Protein AF-A0A833RKT1-F1 (afdb_monomer)

Structure (mmCIF, N/CA/C/O backbone):
data_AF-A0A833RKT1-F1
#
_entry.id   AF-A0A833RKT1-F1
#
loop_
_atom_site.group_PDB
_atom_site.id
_atom_site.type_symbol
_atom_site.label_atom_id
_atom_site.label_alt_id
_atom_site.label_comp_id
_atom_site.label_asym_id
_atom_site.label_entity_id
_atom_site.label_seq_id
_atom_site.pdbx_PDB_ins_code
_atom_site.Cartn_x
_atom_site.Cartn_y
_atom_site.Cartn_z
_atom_site.occupancy
_atom_site.B_iso_or_equiv
_atom_site.auth_seq_id
_atom_site.auth_comp_id
_atom_site.auth_asym_id
_atom_site.auth_atom_id
_atom_site.pdbx_PDB_model_num
ATOM 1 N N . MET A 1 1 ? -66.386 37.017 15.695 1.00 45.62 1 MET A N 1
ATOM 2 C CA . MET A 1 1 ? -67.309 35.965 15.225 1.00 45.62 1 MET A CA 1
ATOM 3 C C . MET A 1 1 ? -67.129 35.823 13.715 1.00 45.62 1 MET A C 1
ATOM 5 O O . MET A 1 1 ? -67.937 36.338 12.960 1.00 45.62 1 MET A O 1
ATOM 9 N N . ASP A 1 2 ? -65.897 35.601 13.242 1.00 46.47 2 ASP A N 1
ATOM 10 C CA . ASP A 1 2 ? -65.202 34.324 12.932 1.00 46.47 2 ASP A CA 1
ATOM 11 C C . ASP A 1 2 ? -65.831 33.565 11.759 1.00 46.47 2 ASP A C 1
ATOM 13 O O . ASP A 1 2 ? -66.963 33.104 11.827 1.00 46.47 2 ASP A O 1
ATOM 17 N N . GLY A 1 3 ? -65.062 33.425 10.677 1.00 55.62 3 GLY A N 1
ATOM 18 C CA . GLY A 1 3 ? -65.480 32.707 9.476 1.00 55.62 3 GLY A CA 1
ATOM 19 C C . GLY A 1 3 ? -64.371 32.602 8.435 1.00 55.62 3 GLY A C 1
ATOM 20 O O . GLY A 1 3 ? -64.577 32.911 7.265 1.00 55.62 3 GLY A O 1
ATOM 21 N N . HIS A 1 4 ? -63.170 32.201 8.860 1.00 50.50 4 HIS A N 1
ATOM 22 C CA . HIS A 1 4 ? -62.116 31.768 7.943 1.00 50.50 4 HIS A CA 1
ATOM 23 C C . HIS A 1 4 ? -62.611 30.564 7.131 1.00 50.50 4 HIS A C 1
ATOM 25 O O . HIS A 1 4 ? -62.914 29.523 7.705 1.00 50.50 4 HIS A O 1
ATOM 31 N N . THR A 1 5 ? -62.637 30.671 5.799 1.00 56.06 5 THR A N 1
ATOM 32 C CA . THR A 1 5 ? -62.788 29.498 4.924 1.00 56.06 5 THR A CA 1
ATOM 33 C C . THR A 1 5 ? -61.492 29.293 4.149 1.00 56.06 5 THR A C 1
ATOM 35 O O . THR A 1 5 ? -61.250 29.914 3.114 1.00 56.06 5 THR A O 1
ATOM 38 N N . SER A 1 6 ? -60.639 28.429 4.701 1.00 48.22 6 SER A N 1
ATOM 39 C CA . SER A 1 6 ? -59.478 27.846 4.032 1.00 48.22 6 SER A CA 1
ATOM 40 C C . SER A 1 6 ? -59.903 27.154 2.743 1.00 48.22 6 SER A C 1
ATOM 42 O O . SER A 1 6 ? -60.665 26.190 2.775 1.00 48.22 6 SER A O 1
ATOM 44 N N . LYS A 1 7 ? -59.344 27.581 1.612 1.00 57.06 7 LYS A N 1
ATOM 45 C CA . LYS A 1 7 ? -59.221 26.717 0.437 1.00 57.06 7 LYS A CA 1
ATOM 46 C C . LYS A 1 7 ? -57.861 26.034 0.517 1.00 57.06 7 LYS A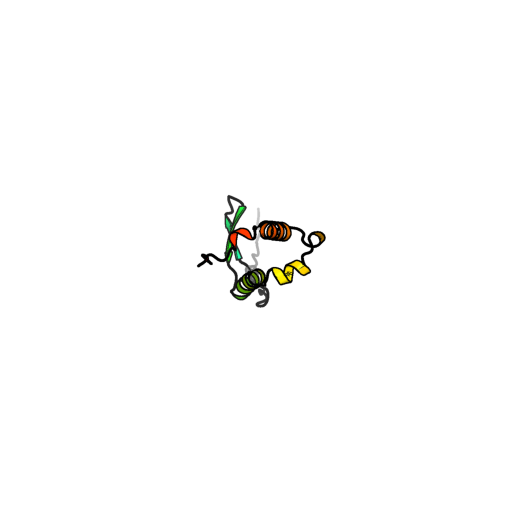 C 1
ATOM 48 O O . LYS A 1 7 ? -56.836 26.621 0.183 1.00 57.06 7 LYS A O 1
ATOM 53 N N . SER A 1 8 ? -57.862 24.803 1.016 1.00 51.62 8 SER A N 1
ATOM 54 C CA . SER A 1 8 ? -56.735 23.883 0.928 1.00 51.62 8 SER A CA 1
ATOM 55 C C . SER A 1 8 ? -56.570 23.445 -0.527 1.00 51.62 8 SER A C 1
ATOM 57 O O . SER A 1 8 ? -57.334 22.636 -1.048 1.00 51.62 8 SER A O 1
ATOM 59 N N . SER A 1 9 ? -55.565 23.990 -1.207 1.00 53.59 9 SER A N 1
ATOM 60 C CA . SER A 1 9 ? -55.083 23.393 -2.449 1.00 53.59 9 SER A CA 1
ATOM 61 C C . SER A 1 9 ? -54.121 22.267 -2.083 1.00 53.59 9 SER A C 1
ATOM 63 O O . SER A 1 9 ? -53.127 22.487 -1.387 1.00 53.59 9 SER A O 1
ATOM 65 N N . LEU A 1 10 ? -54.458 21.051 -2.507 1.00 61.97 10 LEU A N 1
ATOM 66 C CA . LEU A 1 10 ? -53.639 19.851 -2.386 1.00 61.97 10 LEU A CA 1
ATOM 67 C C . LEU A 1 10 ? -52.355 20.043 -3.204 1.00 61.97 10 LEU A C 1
ATOM 69 O O . LEU A 1 10 ? -52.302 19.693 -4.382 1.00 61.97 10 LEU A O 1
ATOM 73 N N . GLN A 1 11 ? -51.307 20.599 -2.596 1.00 58.53 11 GLN A N 1
ATOM 74 C CA . GLN A 1 11 ? -49.976 20.517 -3.184 1.00 58.53 11 GLN A CA 1
ATOM 75 C C . GLN A 1 11 ? -49.474 19.085 -3.021 1.00 58.53 11 GLN A C 1
ATOM 77 O O . GLN A 1 11 ? -49.077 18.643 -1.942 1.00 58.53 11 GLN A O 1
ATOM 82 N N . THR A 1 12 ? -49.573 18.344 -4.122 1.00 58.97 12 THR A N 1
ATOM 83 C CA . THR A 1 12 ? -49.004 17.011 -4.267 1.00 58.97 12 THR A CA 1
ATOM 84 C C . THR A 1 12 ? -47.512 17.061 -3.943 1.00 58.97 12 THR A C 1
ATOM 86 O O . THR A 1 12 ? -46.794 17.972 -4.358 1.00 58.97 12 THR A O 1
ATOM 89 N N . LYS A 1 13 ? -47.049 16.087 -3.161 1.00 61.41 13 LYS A N 1
ATOM 90 C CA . LYS A 1 13 ? -45.652 15.945 -2.760 1.00 61.41 13 LYS A CA 1
ATOM 91 C C . LYS A 1 13 ? -44.791 15.773 -4.009 1.00 61.41 13 LYS A C 1
ATOM 93 O O . LYS A 1 13 ? -44.743 14.685 -4.580 1.00 61.41 13 LYS A O 1
ATOM 98 N N . HIS A 1 14 ? -44.062 16.812 -4.399 1.00 50.66 14 HIS A N 1
ATOM 99 C CA . HIS A 1 14 ? -42.884 16.617 -5.226 1.00 50.66 14 HIS A CA 1
ATOM 100 C C . HIS A 1 14 ? -41.776 16.105 -4.308 1.00 50.66 14 HIS A C 1
ATOM 102 O O . HIS A 1 14 ? -41.080 16.875 -3.654 1.00 50.66 14 HIS A O 1
ATOM 108 N N . ILE A 1 15 ? -41.676 14.783 -4.191 1.00 62.31 15 ILE A N 1
ATOM 109 C CA . ILE A 1 15 ? -40.473 14.152 -3.656 1.00 62.31 15 ILE A CA 1
ATOM 110 C C . ILE A 1 15 ? -39.443 14.258 -4.785 1.00 62.31 15 ILE A C 1
ATOM 112 O O . ILE A 1 15 ? -39.645 13.611 -5.820 1.00 62.31 15 ILE A O 1
ATOM 116 N N . PRO A 1 16 ? -38.373 15.064 -4.658 1.00 50.28 16 PRO A N 1
ATOM 117 C CA . PRO A 1 16 ? -37.323 15.049 -5.659 1.00 50.28 16 PRO A CA 1
ATOM 118 C C . PRO A 1 16 ? -36.707 13.648 -5.657 1.00 50.28 16 PRO A C 1
ATOM 120 O O . PRO A 1 16 ? -36.244 13.150 -4.628 1.00 50.28 16 PRO A O 1
ATOM 123 N N . LYS A 1 17 ? -36.748 12.976 -6.812 1.00 56.97 17 LYS A N 1
ATOM 124 C CA . LYS A 1 17 ? -35.996 11.740 -7.026 1.00 56.97 17 LYS A CA 1
ATOM 125 C C . LYS A 1 17 ? -34.531 12.071 -6.768 1.00 56.97 17 LYS A C 1
ATOM 127 O O . LYS A 1 17 ? -33.954 12.877 -7.491 1.00 56.97 17 LYS A O 1
ATOM 132 N N . ILE A 1 18 ? -33.942 11.454 -5.746 1.00 67.56 18 ILE A N 1
ATOM 133 C CA . ILE A 1 18 ? -32.494 11.455 -5.547 1.00 67.56 18 ILE A CA 1
ATOM 134 C C . ILE A 1 18 ? -31.916 10.717 -6.754 1.00 67.56 18 ILE A C 1
ATOM 136 O O . ILE A 1 18 ? -31.893 9.485 -6.803 1.00 67.56 18 ILE A O 1
ATOM 140 N N . GLN A 1 19 ? -31.533 11.474 -7.776 1.00 59.38 19 GLN A N 1
ATOM 141 C CA . GLN A 1 19 ? -30.795 10.953 -8.907 1.00 59.38 19 GLN A CA 1
ATOM 142 C C . GLN A 1 19 ? -29.403 10.648 -8.360 1.00 59.38 19 GLN A C 1
ATOM 144 O O . GLN A 1 19 ? -28.614 11.560 -8.135 1.00 59.38 19 GLN A O 1
ATOM 149 N N . ARG A 1 20 ? -29.132 9.373 -8.051 1.00 67.94 20 ARG A N 1
ATOM 150 C CA . ARG A 1 20 ? -27.766 8.941 -7.749 1.00 67.94 20 ARG A CA 1
ATOM 151 C C . ARG A 1 20 ? -26.907 9.360 -8.935 1.00 67.94 20 ARG A C 1
ATOM 153 O O . ARG A 1 20 ? -27.174 8.940 -10.062 1.00 67.94 20 ARG A O 1
ATOM 160 N N . GLU A 1 21 ? -25.957 10.243 -8.668 1.00 70.38 21 GLU A N 1
ATOM 161 C CA . GLU A 1 21 ? -24.930 10.650 -9.611 1.00 70.38 21 GLU A CA 1
ATOM 162 C C . GLU A 1 21 ? -24.305 9.391 -10.211 1.00 70.38 21 GLU A C 1
ATOM 164 O O . GLU A 1 21 ? -24.029 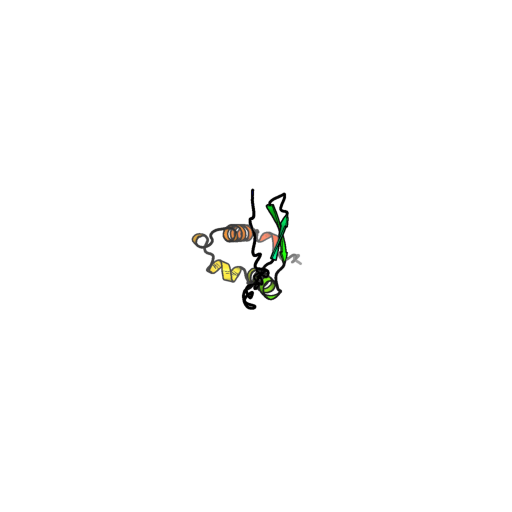8.425 -9.491 1.00 70.38 21 GLU A O 1
ATOM 169 N N . LYS A 1 22 ? -24.185 9.350 -11.543 1.00 62.38 22 LYS A N 1
ATOM 170 C CA . LYS A 1 22 ? -23.520 8.232 -12.203 1.00 62.38 22 LYS A CA 1
ATOM 171 C C . LYS A 1 22 ? -22.080 8.226 -11.717 1.00 62.38 22 LYS A C 1
ATOM 173 O O . LYS A 1 22 ? -21.302 9.098 -12.087 1.00 62.38 22 LYS A O 1
ATOM 178 N N . VAL A 1 23 ? -21.748 7.221 -10.917 1.00 66.00 23 VAL A N 1
ATOM 179 C CA . VAL A 1 23 ? -20.372 6.772 -10.764 1.00 66.00 23 VAL A CA 1
ATOM 180 C C . VAL A 1 23 ? -19.840 6.548 -12.175 1.00 66.00 23 VAL A C 1
ATOM 182 O O . VAL A 1 23 ? -20.406 5.760 -12.926 1.00 66.00 23 VAL A O 1
ATOM 185 N N . LEU A 1 24 ? -18.821 7.308 -12.565 1.00 65.25 24 LEU A N 1
ATOM 186 C CA . LEU A 1 24 ? -18.128 7.090 -13.824 1.00 65.25 24 LEU A CA 1
ATOM 187 C C . LEU A 1 24 ? -17.456 5.722 -13.717 1.00 65.25 24 LEU A C 1
ATOM 189 O O . LEU A 1 24 ? -16.517 5.545 -12.945 1.00 65.25 24 LEU A O 1
ATOM 193 N N . ASP A 1 25 ? -17.965 4.753 -14.475 1.00 65.81 25 ASP A N 1
ATOM 194 C CA . ASP A 1 25 ? -17.607 3.328 -14.393 1.00 65.81 25 ASP A CA 1
ATOM 195 C C . ASP A 1 25 ? -16.099 3.049 -14.620 1.00 65.81 25 ASP A C 1
ATOM 197 O O . ASP A 1 25 ? -15.618 1.936 -14.394 1.00 65.81 25 ASP A O 1
ATOM 201 N N . GLY A 1 26 ? -15.349 4.067 -15.056 1.00 68.31 26 GLY A N 1
ATOM 202 C CA . GLY A 1 26 ? -13.921 4.024 -15.353 1.00 68.31 26 GLY A CA 1
ATOM 203 C C . GLY A 1 26 ? -12.980 4.552 -14.266 1.00 68.31 26 GLY A C 1
ATOM 204 O O . GLY A 1 26 ? -11.780 4.329 -14.398 1.00 68.31 26 GLY A O 1
ATOM 205 N N . GLU A 1 27 ? -13.455 5.216 -13.204 1.00 74.12 27 GLU A N 1
ATOM 206 C CA . GLU A 1 27 ? -12.541 5.630 -12.129 1.00 74.12 27 GLU A CA 1
ATOM 207 C C . GLU A 1 27 ? -12.251 4.476 -11.155 1.00 74.12 27 GLU A C 1
ATOM 209 O O . GLU A 1 27 ? -13.164 3.734 -10.772 1.00 74.12 27 GLU A O 1
ATOM 214 N N . PRO A 1 28 ? -10.986 4.293 -10.735 1.00 72.88 28 PRO A N 1
ATOM 215 C CA . PRO A 1 28 ? -10.647 3.326 -9.704 1.00 72.88 28 PRO A CA 1
ATOM 216 C C . PRO A 1 28 ? -11.265 3.756 -8.369 1.00 72.88 28 PRO A C 1
ATOM 218 O O . PRO A 1 28 ? -10.978 4.831 -7.848 1.00 72.88 28 PRO A O 1
ATOM 221 N N . GLN A 1 29 ? -12.114 2.898 -7.804 1.00 84.12 29 GLN A N 1
ATOM 222 C CA . GLN A 1 29 ? -12.770 3.137 -6.521 1.00 84.12 29 GLN A CA 1
ATOM 223 C C . GLN A 1 29 ? -12.257 2.175 -5.457 1.00 84.12 29 GLN A C 1
ATOM 225 O O . GLN A 1 29 ? -12.140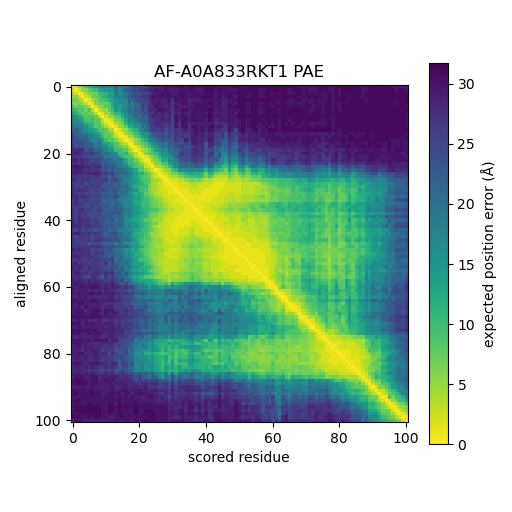 0.970 -5.690 1.00 84.12 29 GLN A O 1
ATOM 230 N N . VAL A 1 30 ? -12.004 2.721 -4.268 1.00 91.50 30 VAL A N 1
ATOM 231 C CA . VAL A 1 30 ? -11.646 1.961 -3.070 1.00 91.50 30 VAL A CA 1
ATOM 232 C C . VAL A 1 30 ? -12.661 2.282 -1.986 1.00 91.50 30 VAL A C 1
ATOM 234 O O . VAL A 1 30 ? -12.875 3.443 -1.636 1.00 91.50 30 VAL A O 1
ATOM 237 N N . LYS A 1 31 ? -13.289 1.246 -1.439 1.00 93.31 31 LYS A N 1
ATOM 238 C CA . LYS A 1 31 ? -14.226 1.366 -0.327 1.00 93.31 31 LYS A CA 1
ATOM 239 C C . LYS A 1 31 ? -13.489 1.095 0.973 1.00 93.31 31 LYS A C 1
ATOM 241 O O . LYS A 1 31 ? -12.967 0.006 1.175 1.00 93.31 31 LYS A O 1
ATOM 246 N N . LEU A 1 32 ? -13.481 2.067 1.876 1.00 95.69 32 LEU A N 1
ATOM 247 C CA . LEU A 1 32 ? -12.855 1.927 3.187 1.00 95.69 32 LEU A CA 1
ATOM 248 C C . LEU A 1 32 ? -13.894 1.532 4.237 1.00 95.69 32 LEU A C 1
ATOM 250 O O . LEU A 1 32 ? -14.967 2.133 4.319 1.00 95.69 32 LEU A O 1
ATOM 254 N N . VAL A 1 33 ? -13.562 0.540 5.059 1.00 96.56 33 VAL A N 1
ATOM 255 C CA . VAL A 1 33 ? -14.317 0.203 6.267 1.00 96.56 33 VAL A CA 1
ATOM 256 C C . VAL A 1 33 ? -13.628 0.864 7.446 1.00 96.56 33 VAL A C 1
ATOM 258 O O . VAL A 1 33 ? -12.455 0.613 7.711 1.00 96.56 33 VAL A O 1
ATOM 261 N N . ILE A 1 34 ? -14.359 1.738 8.131 1.00 97.44 34 ILE A N 1
ATOM 262 C CA . ILE A 1 34 ? -13.836 2.589 9.198 1.00 97.44 34 ILE A CA 1
ATOM 263 C C . ILE A 1 34 ? -14.535 2.215 10.500 1.00 97.44 34 ILE A C 1
ATOM 265 O O . ILE A 1 34 ? -15.767 2.195 10.560 1.00 97.44 34 ILE A O 1
ATOM 269 N N . ASP A 1 35 ? -13.749 1.963 11.541 1.00 97.38 35 ASP A N 1
ATOM 270 C CA . ASP A 1 35 ? -14.243 2.016 12.908 1.00 97.38 35 ASP A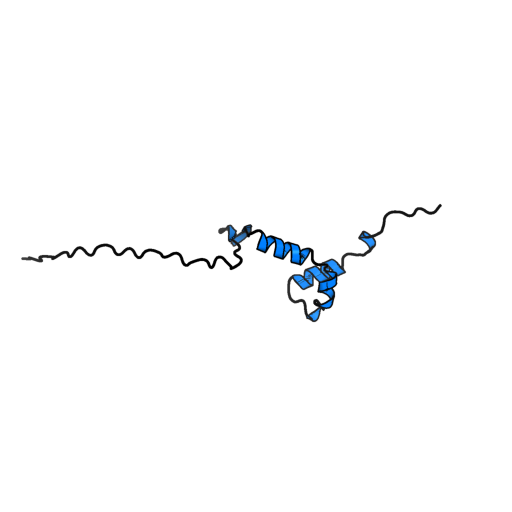 CA 1
ATOM 271 C C . ASP A 1 35 ? -14.425 3.485 13.301 1.00 97.38 35 ASP A C 1
ATOM 273 O O . ASP A 1 35 ? -13.464 4.252 13.395 1.00 97.38 35 ASP A O 1
ATOM 277 N N . LYS A 1 36 ? -15.682 3.888 13.489 1.00 96.62 36 LYS A N 1
ATOM 278 C CA . LYS A 1 36 ? -16.045 5.275 13.794 1.00 96.62 36 LYS A CA 1
ATOM 279 C C . LYS A 1 36 ? -15.666 5.688 15.210 1.00 96.62 36 LYS A C 1
ATOM 281 O O . LYS A 1 36 ? -15.472 6.878 15.431 1.00 96.62 36 LYS A O 1
ATOM 286 N N . GLU A 1 37 ? -15.584 4.742 16.142 1.00 97.56 37 GLU A N 1
ATOM 287 C CA . GLU A 1 37 ? -15.254 5.041 17.536 1.00 97.56 37 GLU A CA 1
ATOM 288 C C . GLU A 1 37 ? -13.773 5.397 17.662 1.00 97.56 37 GLU A C 1
ATOM 290 O O . GLU A 1 37 ? -13.425 6.434 18.224 1.00 97.56 37 GLU A O 1
ATOM 295 N N . SER A 1 38 ? -12.900 4.585 17.059 1.00 97.12 38 SER A N 1
ATOM 296 C CA . SER A 1 38 ? -11.456 4.845 17.061 1.00 97.12 38 SER A CA 1
ATOM 297 C C . SER A 1 38 ? -10.967 5.730 15.908 1.00 97.12 38 SER A C 1
ATOM 299 O O . SER A 1 38 ? -9.798 6.116 15.902 1.00 97.12 38 SER A O 1
ATOM 301 N N . ASN A 1 39 ? -11.839 6.066 14.949 1.00 95.62 39 ASN A N 1
ATOM 302 C CA . ASN A 1 39 ? -11.514 6.787 13.711 1.00 95.62 39 ASN A CA 1
ATOM 303 C C . ASN A 1 39 ? -10.356 6.124 12.937 1.00 95.62 39 ASN A C 1
ATOM 305 O O . ASN A 1 39 ? -9.413 6.772 12.484 1.00 95.62 39 ASN A O 1
ATOM 309 N N . LYS A 1 40 ? -10.405 4.793 12.828 1.00 96.44 40 LYS A N 1
ATOM 310 C CA . LYS A 1 40 ? -9.381 3.988 12.148 1.00 96.44 40 LYS A CA 1
ATOM 311 C C . LYS A 1 40 ? -9.968 3.248 10.962 1.00 96.44 40 LYS A C 1
ATOM 313 O O . LYS A 1 40 ? -11.064 2.701 11.033 1.00 96.44 40 LYS A O 1
ATOM 318 N N . VAL A 1 41 ? -9.199 3.177 9.881 1.00 96.00 41 VAL A N 1
ATOM 319 C CA . VAL A 1 41 ? -9.503 2.301 8.747 1.00 96.00 41 VAL A CA 1
ATOM 320 C C . VAL A 1 41 ? -9.146 0.870 9.143 1.00 96.00 41 VAL A C 1
ATOM 322 O O . VAL A 1 41 ? -7.998 0.591 9.476 1.00 96.00 41 VAL A O 1
ATOM 325 N N . LEU A 1 42 ? -10.127 -0.030 9.113 1.00 95.94 42 LEU A N 1
ATOM 326 C CA . LEU A 1 42 ? -9.929 -1.453 9.389 1.00 95.94 42 LEU A CA 1
ATOM 327 C C . LEU A 1 42 ? -9.389 -2.175 8.152 1.00 95.94 42 LEU A C 1
ATOM 329 O O . LEU A 1 42 ? -8.445 -2.951 8.251 1.00 95.94 42 LEU A O 1
ATOM 333 N N . TYR A 1 43 ? -9.989 -1.916 6.988 1.00 94.88 43 TYR A N 1
ATOM 334 C CA . TYR A 1 43 ? -9.550 -2.453 5.700 1.00 94.88 43 TYR A CA 1
ATOM 335 C C . TYR A 1 43 ? -10.161 -1.671 4.529 1.00 94.88 43 TYR A C 1
ATOM 337 O O . TYR A 1 43 ? -11.148 -0.947 4.691 1.00 94.88 43 TYR A O 1
ATOM 345 N N . GLY A 1 44 ? -9.560 -1.824 3.347 1.00 93.88 44 GLY A N 1
ATOM 346 C CA . GLY A 1 44 ? -10.061 -1.297 2.080 1.00 93.88 44 GLY A CA 1
ATOM 347 C C . GLY A 1 44 ? -10.434 -2.426 1.122 1.00 93.88 44 GLY A C 1
ATOM 348 O O . GLY A 1 44 ? -9.638 -3.330 0.890 1.00 93.88 44 GLY A O 1
ATOM 349 N N . GLU A 1 45 ? -11.639 -2.372 0.566 1.00 93.25 45 GLU A N 1
ATOM 350 C CA . GLU A 1 45 ? -12.096 -3.232 -0.522 1.00 93.25 45 GLU A CA 1
ATOM 351 C C . GLU A 1 45 ? -11.873 -2.498 -1.848 1.00 93.25 45 GLU A C 1
ATOM 353 O O . GLU A 1 45 ? -12.307 -1.356 -2.021 1.00 93.25 45 GLU A O 1
ATOM 358 N N . ALA A 1 46 ? -11.183 -3.144 -2.783 1.00 92.69 46 ALA A N 1
ATOM 359 C CA . ALA A 1 46 ? -10.893 -2.590 -4.096 1.00 92.69 46 ALA A CA 1
ATOM 360 C C . ALA A 1 46 ? -11.050 -3.659 -5.176 1.00 92.69 46 ALA A C 1
ATOM 362 O O . ALA A 1 46 ? -10.955 -4.861 -4.916 1.00 92.69 46 ALA A O 1
ATOM 363 N N . ARG A 1 47 ? -11.282 -3.207 -6.407 1.00 90.56 47 ARG A N 1
ATOM 364 C CA . ARG A 1 47 ? -11.333 -4.082 -7.577 1.00 90.56 47 ARG A CA 1
ATOM 365 C C . ARG A 1 47 ? -9.943 -4.644 -7.904 1.00 90.56 47 ARG A C 1
ATOM 367 O O . ARG A 1 47 ? -8.914 -4.086 -7.522 1.00 90.56 47 ARG A O 1
ATOM 374 N N . LYS A 1 48 ? -9.930 -5.757 -8.644 1.00 90.94 48 LYS A N 1
ATOM 375 C CA . LYS A 1 48 ? -8.710 -6.498 -9.000 1.00 90.94 48 LYS A CA 1
ATOM 376 C C . LYS A 1 48 ? -7.667 -5.623 -9.703 1.00 90.94 48 LYS A C 1
ATOM 378 O O . LYS A 1 48 ? -6.497 -5.728 -9.380 1.00 90.94 48 LYS A O 1
ATOM 383 N N . ASP A 1 49 ? -8.087 -4.752 -10.613 1.00 89.94 49 ASP A N 1
ATOM 384 C CA . ASP A 1 49 ? -7.228 -3.818 -11.353 1.00 89.94 49 ASP A CA 1
ATOM 385 C C . ASP A 1 49 ? -6.414 -2.894 -10.431 1.00 89.94 49 ASP A C 1
ATOM 387 O O . ASP A 1 49 ? -5.212 -2.724 -10.624 1.00 89.94 49 ASP A O 1
ATOM 391 N N . PHE A 1 50 ? -7.038 -2.344 -9.389 1.00 89.88 50 PHE A N 1
ATOM 392 C CA . PHE A 1 50 ? -6.348 -1.512 -8.398 1.00 89.88 50 PHE A CA 1
ATOM 393 C C . PHE A 1 50 ? -5.377 -2.324 -7.531 1.00 89.88 50 PHE A C 1
ATOM 395 O O . PHE A 1 50 ? -4.266 -1.887 -7.232 1.00 89.88 50 PHE A O 1
ATOM 402 N N . VAL A 1 51 ? -5.786 -3.529 -7.140 1.00 91.00 51 VAL A N 1
ATOM 403 C CA . VAL A 1 51 ? -4.962 -4.430 -6.330 1.00 91.00 51 VAL A CA 1
ATOM 404 C C . VAL A 1 51 ? -3.742 -4.913 -7.127 1.00 91.00 51 VAL A C 1
ATOM 406 O O . VAL A 1 51 ? -2.619 -4.845 -6.629 1.00 91.00 51 VAL A O 1
ATOM 409 N N . ASP A 1 52 ? -3.940 -5.307 -8.386 1.00 90.31 52 ASP A N 1
ATOM 410 C CA . ASP A 1 52 ? -2.880 -5.668 -9.331 1.00 90.31 52 ASP A CA 1
ATOM 411 C C . ASP A 1 52 ? -1.913 -4.498 -9.566 1.00 90.31 52 ASP A C 1
ATOM 413 O O . ASP A 1 52 ? -0.717 -4.731 -9.701 1.00 90.31 52 ASP A O 1
ATOM 417 N N . LEU A 1 53 ? -2.393 -3.247 -9.589 1.00 88.44 53 LEU A N 1
ATOM 418 C CA . LEU A 1 53 ? -1.537 -2.062 -9.704 1.00 88.44 53 LEU A CA 1
ATOM 419 C C . LEU A 1 53 ? -0.603 -1.918 -8.496 1.00 88.44 53 LEU A C 1
ATO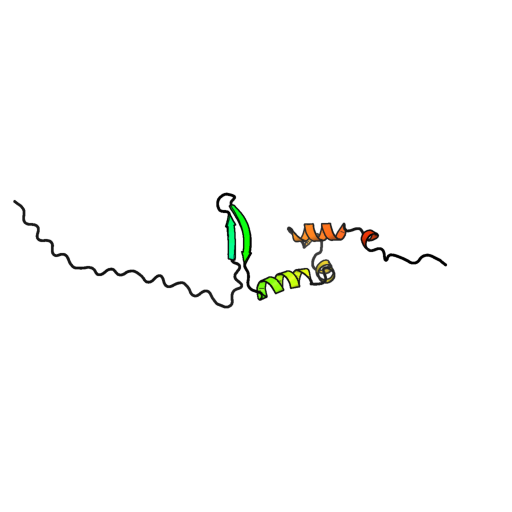M 421 O O . LEU A 1 53 ? 0.592 -1.700 -8.681 1.00 88.44 53 LEU A 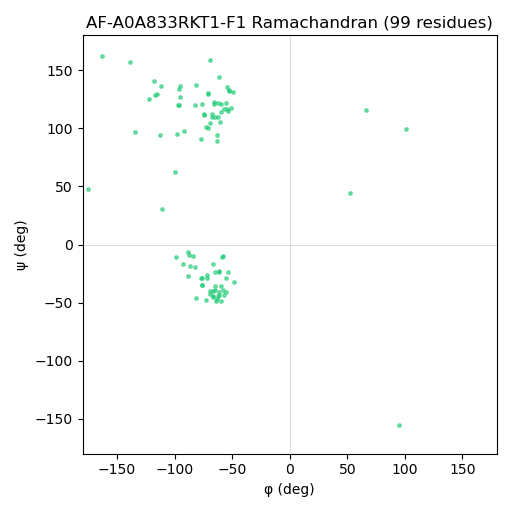O 1
ATOM 425 N N . ILE A 1 54 ? -1.121 -2.052 -7.270 1.00 87.44 54 ILE A N 1
ATOM 426 C CA . ILE A 1 54 ? -0.300 -1.969 -6.050 1.00 87.44 54 ILE A CA 1
ATOM 427 C C . ILE A 1 54 ? 0.712 -3.113 -6.019 1.00 87.44 54 ILE A C 1
ATOM 429 O O . ILE A 1 54 ? 1.900 -2.878 -5.810 1.00 87.44 54 ILE A O 1
ATOM 433 N N . PHE A 1 55 ? 0.268 -4.348 -6.255 1.00 84.50 55 PHE A N 1
ATOM 434 C CA . PHE A 1 55 ? 1.178 -5.492 -6.279 1.00 84.50 55 PHE A CA 1
ATOM 435 C C . PHE A 1 55 ? 2.174 -5.409 -7.426 1.00 84.50 55 PHE A C 1
ATOM 437 O O . PHE A 1 55 ? 3.328 -5.761 -7.235 1.00 84.50 55 PHE A O 1
ATOM 444 N N . GLY A 1 56 ? 1.765 -4.894 -8.582 1.00 86.75 56 GLY A N 1
ATOM 445 C CA . GLY A 1 56 ? 2.647 -4.582 -9.695 1.00 86.75 56 GLY A CA 1
ATOM 446 C C . GLY A 1 56 ? 3.709 -3.571 -9.282 1.00 86.75 56 GLY A C 1
ATOM 447 O O . GLY A 1 56 ? 4.886 -3.842 -9.469 1.00 86.75 56 GLY A O 1
ATOM 448 N N . LEU A 1 57 ? 3.325 -2.465 -8.635 1.00 82.12 57 LEU A N 1
ATOM 449 C CA . LEU A 1 57 ? 4.260 -1.462 -8.115 1.00 82.12 57 LEU A CA 1
ATOM 450 C C . LEU A 1 57 ? 5.264 -2.059 -7.118 1.00 82.12 57 LEU A C 1
ATOM 452 O O . LEU A 1 57 ? 6.438 -1.703 -7.153 1.00 82.12 57 LEU A O 1
ATOM 456 N N . LEU A 1 58 ? 4.813 -2.980 -6.264 1.00 78.12 58 LEU A N 1
ATOM 457 C CA . LEU A 1 58 ? 5.659 -3.676 -5.289 1.00 78.12 58 LEU A CA 1
ATOM 458 C C . LEU A 1 58 ? 6.515 -4.793 -5.911 1.00 78.12 58 LEU A C 1
ATOM 460 O O . LEU A 1 58 ? 7.584 -5.101 -5.391 1.00 78.12 58 LEU A O 1
ATOM 464 N N . ALA A 1 59 ? 6.048 -5.409 -7.000 1.00 79.31 59 ALA A N 1
ATOM 465 C CA . ALA A 1 59 ? 6.729 -6.482 -7.723 1.00 79.31 59 ALA A CA 1
ATOM 466 C C . ALA A 1 59 ? 7.703 -5.963 -8.785 1.00 79.31 59 ALA A C 1
ATOM 468 O O . ALA A 1 59 ? 8.582 -6.705 -9.231 1.00 79.31 59 ALA A O 1
ATOM 469 N N . LEU A 1 60 ? 7.560 -4.702 -9.204 1.00 73.38 60 LEU A N 1
ATOM 470 C CA . LEU A 1 60 ? 8.563 -4.029 -10.013 1.00 73.38 60 LEU A CA 1
ATOM 471 C C . LEU A 1 60 ? 9.914 -4.163 -9.301 1.00 73.38 60 LEU A C 1
ATOM 473 O O . LEU A 1 60 ? 9.987 -3.928 -8.091 1.00 73.38 60 LEU A O 1
ATOM 477 N N . PRO A 1 61 ? 10.993 -4.534 -10.016 1.00 66.94 61 PRO A N 1
ATOM 478 C CA . PRO A 1 61 ? 12.305 -4.617 -9.408 1.00 66.94 61 PRO A CA 1
ATOM 479 C C . PRO A 1 61 ? 12.591 -3.275 -8.747 1.00 66.94 61 PRO A C 1
ATOM 481 O O . PRO A 1 61 ? 12.719 -2.263 -9.434 1.00 66.94 61 PRO A O 1
ATOM 484 N N . LEU A 1 62 ? 12.705 -3.253 -7.419 1.00 61.50 62 LEU A N 1
ATOM 485 C CA . LEU A 1 62 ? 13.053 -2.035 -6.684 1.00 61.50 62 LEU A CA 1
ATOM 486 C C . LEU A 1 62 ? 14.351 -1.405 -7.229 1.00 61.50 62 LEU A C 1
ATOM 488 O O . LEU A 1 62 ? 14.523 -0.194 -7.160 1.00 61.50 62 LEU A O 1
ATOM 492 N N . GLY A 1 63 ? 15.205 -2.205 -7.883 1.00 56.94 63 GLY A N 1
ATOM 493 C CA . GLY A 1 63 ? 16.378 -1.780 -8.658 1.00 56.94 63 GLY A CA 1
ATOM 494 C C . GLY A 1 63 ? 16.112 -0.874 -9.873 1.00 56.94 63 GLY A C 1
ATOM 495 O O . GLY A 1 63 ? 17.015 -0.155 -10.288 1.00 56.94 63 GLY A O 1
ATOM 496 N N . ALA A 1 64 ? 14.908 -0.873 -10.451 1.00 63.09 64 ALA A N 1
ATOM 497 C CA . ALA A 1 64 ? 14.510 0.098 -11.476 1.00 63.09 64 ALA A CA 1
ATOM 498 C C . ALA A 1 64 ? 14.184 1.457 -10.842 1.00 63.09 64 ALA A C 1
ATOM 500 O O . ALA A 1 64 ? 14.498 2.507 -11.395 1.00 63.09 64 ALA A O 1
ATOM 501 N N . PHE A 1 65 ? 13.609 1.414 -9.643 1.00 61.31 65 PHE A N 1
ATOM 502 C CA . PHE A 1 65 ? 13.222 2.573 -8.863 1.00 61.31 65 PHE A CA 1
ATOM 503 C C . PHE A 1 65 ? 14.414 3.252 -8.193 1.00 61.31 65 PHE A C 1
ATOM 505 O O . PHE A 1 65 ? 14.446 4.469 -8.199 1.00 61.31 65 PHE A O 1
ATOM 512 N N . THR A 1 66 ? 15.450 2.539 -7.741 1.00 60.03 66 THR A N 1
ATOM 513 C CA . THR A 1 66 ? 16.638 3.157 -7.104 1.00 60.03 66 THR A CA 1
ATOM 514 C C . THR A 1 66 ? 17.336 4.229 -7.954 1.00 60.03 66 THR A C 1
ATOM 516 O O . THR A 1 66 ? 17.916 5.162 -7.407 1.00 60.03 66 THR A O 1
ATOM 519 N N . LYS A 1 67 ? 17.263 4.139 -9.291 1.00 60.31 67 LYS A N 1
ATOM 520 C CA . LYS A 1 67 ? 17.779 5.177 -10.206 1.00 60.31 67 LYS A CA 1
ATOM 521 C C . LYS A 1 67 ? 16.882 6.414 -10.307 1.00 60.31 67 LYS A C 1
ATOM 523 O O . LYS A 1 67 ? 17.392 7.489 -10.599 1.00 60.31 67 LYS A O 1
ATOM 528 N N . LEU A 1 68 ? 15.572 6.259 -10.107 1.00 66.00 68 LEU A N 1
ATOM 529 C CA . LEU A 1 68 ? 14.601 7.361 -10.073 1.00 66.00 68 LEU A CA 1
ATOM 530 C C . LEU A 1 68 ? 14.448 7.950 -8.661 1.00 66.00 68 LEU A C 1
ATOM 532 O O . LEU A 1 68 ? 14.108 9.116 -8.503 1.00 66.00 68 LEU A O 1
ATOM 536 N N . LEU A 1 69 ? 14.706 7.130 -7.647 1.00 64.88 69 LEU A N 1
ATOM 537 C CA . LEU A 1 69 ? 14.604 7.405 -6.225 1.00 64.88 69 LEU A CA 1
ATOM 538 C C . LEU A 1 69 ? 15.987 7.717 -5.653 1.00 64.88 69 LEU A C 1
ATOM 540 O O . LEU A 1 69 ? 16.520 7.003 -4.805 1.00 64.88 69 LEU A O 1
ATOM 544 N N . THR A 1 70 ? 16.597 8.796 -6.134 1.00 62.66 70 THR A N 1
ATOM 545 C CA . THR A 1 70 ? 17.717 9.416 -5.419 1.00 62.66 70 THR A CA 1
ATOM 546 C C . THR A 1 70 ? 17.235 9.880 -4.047 1.00 62.66 70 THR A C 1
ATOM 548 O O . THR A 1 70 ? 16.106 10.340 -3.924 1.00 62.66 70 THR A O 1
ATOM 551 N N . LYS A 1 71 ? 18.076 9.786 -3.009 1.00 59.44 71 LYS A N 1
ATOM 552 C CA . LYS A 1 71 ? 17.719 10.149 -1.620 1.00 59.44 71 LYS A CA 1
ATOM 553 C C . LYS A 1 71 ? 17.032 11.513 -1.478 1.00 59.44 71 LYS A C 1
ATOM 555 O O . LYS A 1 71 ? 16.153 11.657 -0.641 1.00 59.44 71 LYS A O 1
ATOM 560 N N . ASP A 1 72 ? 17.375 12.464 -2.341 1.00 64.44 72 ASP A N 1
ATOM 561 C CA . ASP A 1 72 ? 16.791 13.809 -2.354 1.00 64.44 72 ASP A CA 1
ATOM 562 C C . ASP A 1 72 ? 15.434 13.894 -3.084 1.00 64.44 72 ASP A C 1
ATOM 564 O O . ASP A 1 72 ? 14.677 14.840 -2.884 1.00 64.44 72 ASP A O 1
ATOM 568 N N . ALA A 1 73 ? 15.110 12.915 -3.934 1.00 65.19 73 ALA A N 1
ATOM 569 C CA . ALA A 1 73 ? 13.872 12.848 -4.713 1.00 65.19 73 ALA A CA 1
ATOM 570 C C . ALA A 1 73 ? 12.754 12.052 -4.013 1.00 65.19 73 ALA A C 1
ATOM 572 O O . ALA A 1 73 ? 11.587 12.172 -4.390 1.00 65.19 73 ALA A O 1
ATOM 573 N N . VAL A 1 74 ? 13.083 11.244 -2.997 1.00 66.56 74 VAL A N 1
ATOM 574 C CA . VAL A 1 74 ? 12.107 10.401 -2.290 1.00 66.56 74 VAL A CA 1
ATOM 575 C C . VAL A 1 74 ? 11.641 11.068 -1.005 1.00 66.56 74 VAL A C 1
ATOM 577 O O . VAL A 1 74 ? 12.253 10.925 0.049 1.00 66.56 74 VAL A O 1
ATOM 580 N N . VAL A 1 75 ? 10.518 11.775 -1.079 1.00 65.06 75 VAL A N 1
ATOM 581 C CA . VAL A 1 75 ? 9.863 12.355 0.099 1.00 65.06 75 VAL A CA 1
ATOM 582 C C . VAL A 1 75 ? 8.761 11.420 0.601 1.00 65.06 75 VAL A C 1
ATOM 584 O O . VAL A 1 75 ? 7.966 10.894 -0.178 1.00 65.06 75 VAL A O 1
ATOM 587 N N . GLY A 1 76 ? 8.688 11.235 1.920 1.00 73.62 76 GLY A N 1
ATOM 588 C CA . GLY A 1 76 ? 7.626 10.478 2.587 1.00 73.62 76 GLY A CA 1
ATOM 589 C C . GLY A 1 76 ? 7.979 9.014 2.856 1.00 73.62 76 GLY A C 1
ATOM 590 O O . GLY A 1 76 ? 9.145 8.643 2.968 1.00 73.62 76 GLY A O 1
ATOM 591 N N . SER A 1 77 ? 6.957 8.163 2.973 1.00 75.94 77 SER A N 1
ATOM 592 C CA . SER A 1 77 ? 7.105 6.763 3.409 1.00 75.94 77 SER A CA 1
ATOM 593 C C . SER A 1 77 ? 7.984 5.911 2.493 1.00 75.94 77 SER A C 1
ATOM 595 O O . SER A 1 77 ? 8.554 4.916 2.932 1.00 75.94 77 SER A O 1
ATOM 597 N N . LEU A 1 78 ? 8.128 6.297 1.227 1.00 76.75 78 LEU A N 1
ATOM 598 C CA . LEU A 1 78 ? 8.947 5.569 0.267 1.00 76.75 78 LEU A CA 1
ATOM 599 C C . LEU A 1 78 ? 10.453 5.725 0.545 1.00 76.75 78 LEU A C 1
ATOM 601 O O . LEU A 1 78 ? 11.217 4.800 0.273 1.00 76.75 78 LEU A O 1
ATOM 605 N N . GLY A 1 79 ? 10.870 6.849 1.141 1.00 77.81 79 GLY A N 1
ATOM 606 C CA . GLY A 1 79 ? 12.255 7.080 1.561 1.00 77.81 79 GLY A CA 1
ATOM 607 C C . GLY A 1 79 ? 12.622 6.181 2.738 1.00 77.81 79 GLY A C 1
ATOM 608 O O . GLY A 1 79 ? 13.650 5.512 2.709 1.00 77.81 79 GLY A O 1
ATOM 609 N N . GLU A 1 80 ? 11.711 6.060 3.706 1.00 79.50 80 GLU A N 1
ATOM 610 C CA . GLU A 1 80 ? 11.844 5.160 4.860 1.00 79.50 80 GLU A CA 1
ATOM 611 C C . GLU A 1 80 ? 11.927 3.684 4.443 1.00 79.50 80 GLU A C 1
ATOM 613 O O . GLU A 1 80 ? 12.730 2.915 4.978 1.00 79.50 80 GLU A O 1
ATOM 618 N N . VAL A 1 81 ? 11.123 3.273 3.455 1.00 79.19 81 VAL A N 1
ATOM 619 C CA . VAL A 1 81 ? 11.182 1.916 2.889 1.00 79.19 81 VAL A CA 1
ATOM 620 C C . VAL A 1 81 ? 12.508 1.688 2.159 1.00 79.19 81 VAL A C 1
ATOM 622 O O . VAL A 1 81 ? 13.135 0.648 2.355 1.00 79.19 81 VAL A O 1
ATOM 625 N N . TYR A 1 82 ? 12.972 2.651 1.356 1.00 76.38 82 TYR A N 1
ATOM 626 C CA . TYR A 1 82 ? 14.257 2.559 0.657 1.00 76.38 82 TYR A CA 1
ATOM 627 C C . TYR A 1 82 ? 15.446 2.480 1.622 1.00 76.38 82 TYR A C 1
ATOM 629 O O . TYR A 1 82 ? 16.337 1.645 1.443 1.00 76.38 82 TYR A O 1
ATOM 637 N N . ASP A 1 83 ? 15.450 3.303 2.668 1.00 76.69 83 ASP A N 1
ATOM 638 C CA . ASP A 1 83 ? 16.476 3.264 3.707 1.00 76.69 83 ASP A CA 1
ATOM 639 C C . ASP A 1 83 ? 16.420 1.945 4.485 1.00 76.69 83 ASP A C 1
ATOM 641 O O . ASP A 1 83 ? 17.463 1.351 4.752 1.00 76.69 83 ASP A O 1
ATOM 645 N N . SER A 1 84 ? 15.224 1.425 4.780 1.00 78.94 84 SER A N 1
ATOM 646 C CA . SER A 1 84 ? 15.063 0.111 5.417 1.00 78.94 84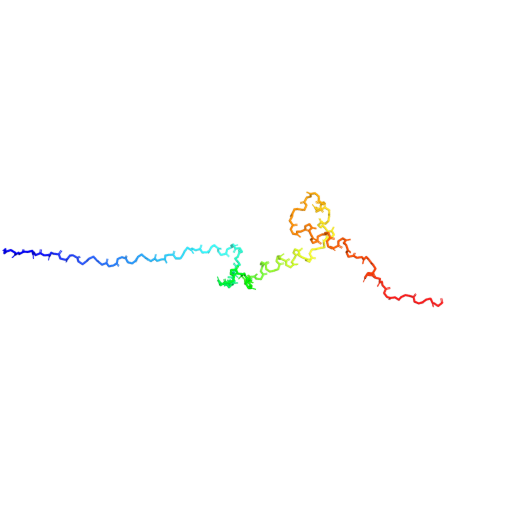 SER A CA 1
ATOM 647 C C . SER A 1 84 ? 15.637 -1.015 4.557 1.00 78.94 84 SER A C 1
ATOM 649 O O . SER A 1 84 ? 16.367 -1.854 5.074 1.00 78.94 84 SER A O 1
ATOM 651 N N . LEU A 1 85 ? 15.380 -1.002 3.245 1.00 74.31 85 LEU A N 1
ATOM 652 C CA . LEU A 1 85 ? 15.932 -1.972 2.291 1.00 74.31 85 LEU A CA 1
ATOM 653 C C . LEU A 1 85 ? 17.448 -1.840 2.128 1.00 74.31 85 LEU A C 1
ATOM 655 O O . LEU A 1 85 ? 18.149 -2.845 2.082 1.00 74.31 85 LEU A O 1
ATOM 659 N N . SER A 1 86 ? 17.968 -0.612 2.091 1.00 73.44 86 SER A N 1
ATOM 660 C CA . SER A 1 86 ? 19.412 -0.344 2.026 1.00 73.44 86 SER A CA 1
ATOM 661 C C . SER A 1 86 ? 20.146 -0.804 3.289 1.00 73.44 86 SER A C 1
ATOM 663 O O . SER A 1 86 ? 21.350 -1.051 3.255 1.00 73.44 86 SER A O 1
ATOM 665 N N . ARG A 1 87 ? 19.424 -0.913 4.412 1.00 74.81 87 ARG A N 1
ATOM 666 C CA . ARG A 1 87 ? 19.922 -1.423 5.696 1.00 74.81 87 ARG A CA 1
ATOM 667 C C . ARG A 1 87 ? 19.799 -2.942 5.837 1.00 74.81 87 ARG A C 1
ATOM 669 O O . ARG A 1 87 ? 20.359 -3.476 6.795 1.00 74.81 87 ARG A O 1
ATOM 676 N N . ILE A 1 88 ? 19.117 -3.636 4.919 1.00 78.19 88 ILE A N 1
ATOM 677 C CA . ILE A 1 88 ? 19.125 -5.104 4.876 1.00 78.19 88 ILE A CA 1
ATOM 678 C C . ILE A 1 88 ? 20.541 -5.535 4.493 1.00 78.19 8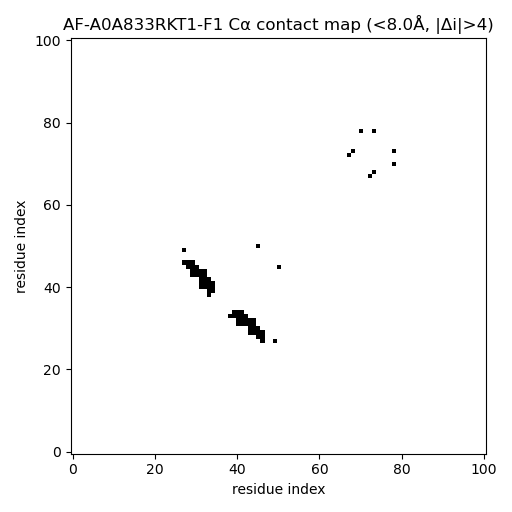8 ILE A C 1
ATOM 680 O O . ILE A 1 88 ? 21.017 -5.308 3.382 1.00 78.19 88 ILE A O 1
ATOM 684 N N . HIS A 1 89 ? 21.248 -6.110 5.459 1.00 64.12 89 HIS A N 1
ATOM 685 C CA . HIS A 1 89 ? 22.641 -6.496 5.318 1.00 64.12 89 HIS A CA 1
ATOM 686 C C . HIS A 1 89 ? 22.740 -7.703 4.368 1.00 64.12 89 HIS A C 1
ATOM 688 O O . HIS A 1 89 ? 22.060 -8.710 4.551 1.00 64.12 89 HIS A O 1
ATOM 694 N N . ALA A 1 90 ? 23.630 -7.645 3.372 1.00 57.50 90 ALA A N 1
ATOM 695 C CA . ALA A 1 90 ? 23.834 -8.731 2.400 1.00 57.50 90 ALA A CA 1
ATOM 696 C C . ALA A 1 90 ? 24.243 -10.082 3.034 1.00 57.50 90 ALA A C 1
ATOM 698 O O . ALA A 1 90 ? 24.236 -11.113 2.365 1.00 57.50 90 ALA A O 1
ATOM 699 N N . THR A 1 91 ? 24.584 -10.092 4.326 1.00 56.50 91 THR A N 1
ATOM 700 C CA . THR A 1 91 ? 24.876 -11.293 5.118 1.00 56.50 91 THR A CA 1
ATOM 701 C C . THR A 1 91 ? 23.667 -12.207 5.333 1.00 56.50 91 THR A C 1
ATOM 703 O O . THR A 1 91 ? 23.875 -13.384 5.614 1.00 56.50 91 THR A O 1
ATOM 706 N N . ASP A 1 92 ? 22.439 -11.725 5.115 1.00 56.66 92 ASP A N 1
ATOM 707 C CA . ASP A 1 92 ? 21.229 -12.566 5.132 1.00 56.66 92 ASP A CA 1
ATOM 708 C C . ASP A 1 92 ? 20.979 -13.276 3.783 1.00 56.66 92 ASP A C 1
ATOM 710 O O . ASP A 1 92 ? 20.142 -14.172 3.689 1.00 56.66 92 ASP A O 1
ATOM 714 N N . ILE A 1 93 ? 21.731 -12.913 2.733 1.00 61.69 93 ILE A N 1
ATOM 715 C CA . ILE A 1 93 ? 21.646 -13.468 1.368 1.00 61.69 93 ILE A CA 1
ATOM 716 C C . ILE A 1 93 ? 22.907 -14.298 1.058 1.00 61.69 93 ILE A C 1
ATOM 718 O O . ILE A 1 93 ? 23.375 -14.371 -0.079 1.00 61.69 93 ILE A O 1
ATOM 722 N N . LEU A 1 94 ? 23.519 -14.926 2.068 1.00 53.72 94 LEU A N 1
ATOM 723 C CA . LEU A 1 94 ? 24.615 -15.852 1.796 1.00 53.72 94 LEU A CA 1
ATOM 724 C C . LEU A 1 94 ? 24.070 -17.129 1.136 1.00 53.72 94 LEU A C 1
ATOM 726 O O . LEU A 1 94 ? 23.155 -17.757 1.676 1.00 53.72 94 LEU A O 1
ATOM 730 N N . PRO A 1 95 ? 24.647 -17.572 0.003 1.00 62.00 95 PRO A N 1
ATOM 731 C CA . PRO A 1 95 ? 24.357 -18.889 -0.525 1.00 62.00 95 PRO A CA 1
ATOM 732 C C . PRO A 1 95 ? 24.935 -19.905 0.459 1.00 62.00 95 PRO A C 1
ATOM 734 O O . PRO A 1 95 ? 26.149 -20.007 0.653 1.00 62.00 95 PRO A O 1
ATOM 737 N N . TYR A 1 96 ? 24.049 -20.644 1.119 1.00 51.22 96 TYR A N 1
ATOM 738 C CA . TYR A 1 96 ? 24.441 -21.761 1.957 1.00 51.22 96 TYR A CA 1
ATOM 739 C C . TYR A 1 96 ? 25.195 -22.789 1.102 1.00 51.22 96 TYR A C 1
ATOM 741 O O . TYR A 1 96 ? 24.622 -23.427 0.223 1.00 51.22 96 TYR A O 1
ATOM 749 N N . GLY A 1 97 ? 26.482 -22.966 1.401 1.00 61.91 97 GLY A N 1
ATOM 750 C CA . GLY A 1 97 ? 27.210 -24.191 1.102 1.00 61.91 97 GLY A CA 1
ATOM 751 C C . GLY A 1 97 ? 28.115 -24.160 -0.127 1.00 61.91 97 GLY A C 1
ATOM 752 O O . GLY A 1 97 ? 27.726 -24.531 -1.230 1.00 61.91 97 GLY A O 1
ATOM 753 N N . ARG A 1 98 ? 29.412 -23.967 0.119 1.00 55.44 98 ARG A N 1
ATOM 754 C CA . ARG A 1 98 ? 30.395 -24.890 -0.454 1.00 55.44 98 ARG A CA 1
ATOM 755 C C . ARG A 1 98 ? 31.407 -25.262 0.627 1.00 55.44 98 ARG A C 1
ATOM 757 O O . ARG A 1 98 ? 32.326 -24.508 0.926 1.00 55.44 98 ARG A O 1
ATOM 764 N N . ARG A 1 99 ? 31.181 -26.414 1.266 1.00 62.00 99 ARG A N 1
ATOM 765 C CA . ARG A 1 99 ? 32.184 -27.069 2.111 1.00 62.00 99 ARG A CA 1
ATOM 766 C C . ARG A 1 99 ? 33.314 -27.502 1.178 1.00 62.00 99 ARG A C 1
ATOM 768 O O . ARG A 1 99 ? 33.050 -28.192 0.196 1.00 62.00 99 ARG A O 1
ATOM 775 N N . SER A 1 100 ? 34.522 -27.029 1.467 1.00 60.91 100 SER A N 1
ATOM 776 C CA . SER A 1 100 ? 35.745 -27.483 0.811 1.00 60.91 100 SER A CA 1
ATOM 777 C C . SER A 1 100 ? 35.824 -29.004 0.903 1.00 60.91 100 SER A C 1
ATOM 779 O O . SER A 1 100 ? 35.617 -29.561 1.985 1.00 60.91 100 SER A O 1
ATOM 781 N N . VAL A 1 101 ? 36.114 -29.642 -0.225 1.00 64.44 101 VAL A N 1
ATOM 782 C CA . VAL A 1 101 ? 36.883 -30.890 -0.245 1.00 64.44 101 VAL A CA 1
ATOM 783 C C . VAL A 1 101 ? 38.322 -30.523 -0.559 1.00 64.44 101 VAL A C 1
ATOM 785 O O . VAL A 1 101 ? 38.500 -29.496 -1.257 1.00 64.44 101 VAL A O 1
#

Mean predicted aligned error: 17.43 Å

Nearest PDB structures (foldseek):
  7ahp-assembly1_aa  TM=6.259E-01  e=6.877E-01  Ixodes ricinus
  8zcr-assembly1_B  TM=6.005E-01  e=8.986E-01  Homo sapiens
  5ncw-assembly1_B  TM=6.039E-01  e=8.405E-01  Tannerella forsythia
  7zas-assembly1_dd  TM=5.850E-01  e=8.986E-01  Ixodes ricinus
  5om6-assembly2_D  TM=5.112E-01  e=8.986E-01  Homo sapiens

Secondary structure (DSSP, 8-state):
------------------------TTS--EEEEEETTTTEEEEEEE-HHHHHHHHHHHHS-HHHHTTT--TTT--SHHHHHHHHHHTS-GGGG--------

Solvent-accessible surface area (backbone atoms only — not comparable to full-atom values): 6963 Å² total; per-residue (Å²): 140,86,80,88,77,83,81,82,75,85,78,73,84,82,72,79,78,83,74,76,75,79,73,63,89,82,64,91,62,73,50,73,44,63,44,77,90,81,71,38,77,76,50,72,52,63,52,67,73,62,53,52,48,54,51,46,64,69,64,44,62,63,77,67,45,54,77,72,47,42,82,90,68,36,77,63,73,64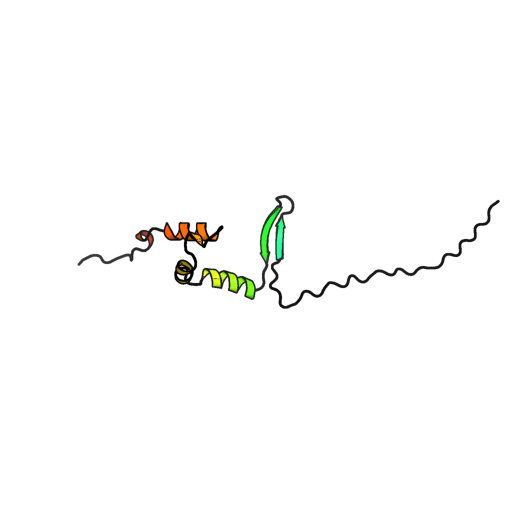,34,58,50,51,52,53,57,73,62,58,59,69,81,82,68,60,81,85,77,82,79,82,129

Radius of gyration: 30.43 Å; Cα contacts (8 Å, |Δi|>4): 34; chains: 1; bounding box: 104×67×33 Å

pLDDT: mean 72.1, std 15.02, range [45.62, 97.56]

InterPro domains:
  IPR007750 Protein of unknown function DUF674 [PF05056] (19-90)
  IPR007750 Protein of unknown function DUF674 [PTHR33103] (24-90)

Foldseek 3Di:
DDDDDDPDDPPDDPPPPPPPDDPPPPDWDKDFDADPVVRDTPDIDTDPVVVCVVVVVVPPPVVVVCVVPDLVNDPDPVNVVVVVVVPPDCVVVDDPDDDDD

Sequence (101 aa):
MDGHTSKSSLQTKHIPKIQREKVLDGEPQVKLVIDKESNKVLYGEARKDFVDLIFGLLALPLGAFTKLLTKDAVVGSLGEVYDSLSRIHATDILPYGRRSV

Organism: NCBI:txid544730